Protein AF-A0A7S3TQZ7-F1 (afdb_monomer_lite)

Structure (mmCIF, N/CA/C/O backbone):
data_AF-A0A7S3TQZ7-F1
#
_entry.id   AF-A0A7S3TQZ7-F1
#
loop_
_atom_site.group_PDB
_atom_site.id
_atom_site.type_symbol
_atom_site.label_atom_id
_atom_site.label_alt_id
_atom_site.label_comp_id
_atom_site.label_asym_id
_atom_site.label_entity_id
_atom_site.label_seq_id
_atom_site.pdbx_PDB_ins_code
_atom_site.Cartn_x
_atom_site.Cartn_y
_atom_site.Cartn_z
_atom_site.occupancy
_atom_site.B_iso_or_equiv
_atom_site.auth_seq_id
_atom_site.auth_comp_id
_atom_site.auth_asym_id
_atom_site.auth_atom_id
_atom_site.pdbx_PDB_model_num
ATOM 1 N N . PRO A 1 1 ? -41.020 37.780 -1.963 1.00 53.22 1 PRO A N 1
ATOM 2 C CA . PRO A 1 1 ? -39.863 37.002 -1.451 1.00 53.22 1 PRO A CA 1
ATOM 3 C C . PRO A 1 1 ? -40.362 35.713 -0.776 1.00 53.22 1 PRO A C 1
ATOM 5 O O . PRO A 1 1 ? -40.892 35.799 0.327 1.00 53.22 1 PRO A O 1
ATOM 8 N N . PRO A 1 2 ? -40.300 34.549 -1.444 1.00 41.66 2 PRO A N 1
ATOM 9 C CA . PRO A 1 2 ? -40.526 33.257 -0.800 1.00 41.66 2 PRO A CA 1
ATOM 10 C C . PRO A 1 2 ? -39.216 32.694 -0.195 1.00 41.66 2 PRO A C 1
ATOM 12 O O . PRO A 1 2 ? -38.139 33.222 -0.474 1.00 41.66 2 PRO A O 1
ATOM 15 N N . PRO A 1 3 ? -39.315 31.712 0.722 1.00 43.72 3 PRO A N 1
ATOM 16 C CA . PRO A 1 3 ? -38.581 31.721 1.987 1.00 43.72 3 PRO A CA 1
ATOM 17 C C . PRO A 1 3 ? -37.199 31.057 1.953 1.00 43.72 3 PRO A C 1
ATOM 19 O O . PRO A 1 3 ? -36.920 30.155 1.166 1.00 43.72 3 PRO A O 1
ATOM 22 N N . ALA A 1 4 ? -36.372 31.485 2.910 1.00 50.41 4 ALA A N 1
ATOM 23 C CA . ALA A 1 4 ? -35.033 31.021 3.276 1.00 50.41 4 ALA A CA 1
ATOM 24 C C . ALA A 1 4 ? -34.961 29.556 3.779 1.00 50.41 4 ALA A C 1
ATOM 26 O O . ALA A 1 4 ? -34.276 29.260 4.752 1.00 50.41 4 ALA A O 1
ATOM 27 N N . ALA A 1 5 ? -35.668 28.630 3.127 1.00 45.94 5 ALA A N 1
ATOM 28 C CA . ALA A 1 5 ? -35.746 27.215 3.503 1.00 45.94 5 ALA A CA 1
ATOM 29 C C . ALA A 1 5 ? -35.047 26.270 2.505 1.00 45.94 5 ALA A C 1
ATOM 31 O O . ALA A 1 5 ? -35.006 25.066 2.726 1.00 45.94 5 ALA A O 1
ATOM 32 N N . ALA A 1 6 ? -34.468 26.795 1.421 1.00 44.34 6 ALA A N 1
ATOM 3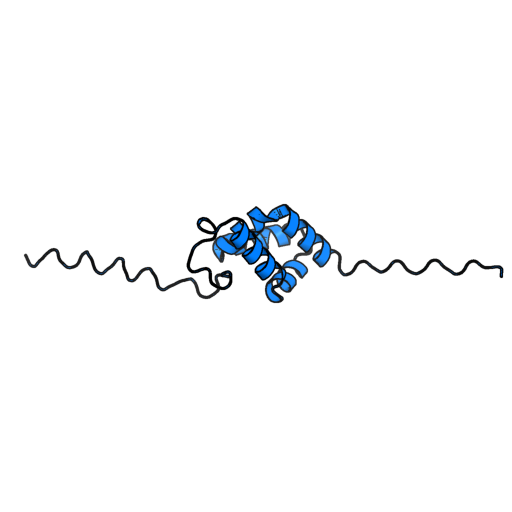3 C CA . ALA A 1 6 ? -33.809 25.987 0.389 1.00 44.34 6 ALA A CA 1
ATOM 34 C C . ALA A 1 6 ? -32.286 25.829 0.581 1.00 44.34 6 ALA A C 1
ATOM 36 O O . ALA A 1 6 ? -31.621 25.249 -0.269 1.00 44.34 6 ALA A O 1
ATOM 37 N N . ALA A 1 7 ? -31.717 26.339 1.680 1.00 46.41 7 ALA A N 1
ATOM 38 C CA . ALA A 1 7 ? -30.271 26.289 1.929 1.00 46.41 7 ALA A CA 1
ATOM 39 C C . ALA A 1 7 ? -29.817 25.092 2.789 1.00 46.41 7 ALA A C 1
ATOM 41 O O . ALA A 1 7 ? -28.619 24.875 2.934 1.00 46.41 7 ALA A O 1
ATOM 42 N N . ALA A 1 8 ? -30.741 24.302 3.348 1.00 45.03 8 ALA A N 1
ATOM 43 C CA . ALA A 1 8 ? -30.398 23.205 4.261 1.00 45.03 8 ALA A CA 1
ATOM 44 C C . ALA A 1 8 ? -30.345 21.814 3.599 1.00 45.03 8 ALA A C 1
ATOM 46 O O . ALA A 1 8 ? -29.809 20.887 4.191 1.00 45.03 8 ALA A O 1
ATOM 47 N N . ALA A 1 9 ? -30.853 21.654 2.372 1.00 39.66 9 ALA A N 1
ATOM 48 C CA . ALA A 1 9 ? -30.985 20.338 1.731 1.00 39.66 9 ALA A CA 1
ATOM 49 C C . ALA A 1 9 ? -29.836 19.968 0.769 1.00 39.66 9 ALA A C 1
ATOM 51 O O . ALA A 1 9 ? -29.870 18.905 0.159 1.00 39.66 9 ALA A O 1
ATOM 52 N N . ALA A 1 10 ? -28.817 20.821 0.611 1.00 41.84 10 ALA A N 1
ATOM 53 C CA . ALA A 1 10 ? -27.741 20.606 -0.366 1.00 41.84 10 ALA A CA 1
ATOM 54 C C . ALA A 1 10 ? -26.420 20.081 0.231 1.00 41.84 10 ALA A C 1
ATOM 56 O O . ALA A 1 10 ? -25.482 19.830 -0.518 1.00 41.84 10 ALA A O 1
ATOM 57 N N . VAL A 1 11 ? -26.327 19.892 1.553 1.00 45.81 11 VAL A N 1
ATOM 58 C CA . VAL A 1 11 ? -25.102 19.376 2.202 1.00 45.81 11 VAL A CA 1
ATOM 59 C C . VAL A 1 11 ? -25.186 17.870 2.503 1.00 45.81 11 VAL A C 1
ATOM 61 O O . VAL A 1 11 ? -24.159 17.233 2.709 1.00 45.81 11 VAL A O 1
ATOM 64 N N . GLU A 1 12 ? -26.373 17.255 2.428 1.00 41.25 12 GLU A N 1
ATOM 65 C CA . GLU A 1 12 ? -26.539 15.798 2.604 1.00 41.25 12 GLU A CA 1
ATOM 66 C C . GLU A 1 12 ? -26.326 14.973 1.319 1.00 41.25 12 GLU A C 1
ATOM 68 O O . GLU A 1 12 ? -26.137 13.764 1.395 1.00 41.25 12 GLU A O 1
ATOM 73 N N . ALA A 1 13 ? -26.263 15.600 0.139 1.00 39.31 13 ALA A N 1
ATOM 74 C CA . ALA A 1 13 ? -26.064 14.896 -1.136 1.00 39.31 13 ALA A CA 1
ATOM 75 C C . ALA A 1 13 ? -24.597 14.834 -1.610 1.00 39.31 13 ALA A C 1
ATOM 77 O O . ALA A 1 13 ? -24.319 14.299 -2.679 1.00 39.31 13 ALA A O 1
ATOM 78 N N . ALA A 1 14 ? -23.644 15.345 -0.824 1.00 40.62 14 ALA A N 1
ATOM 79 C CA . ALA A 1 14 ? -22.206 15.220 -1.102 1.00 40.62 14 ALA A CA 1
ATOM 80 C C . ALA A 1 14 ? -21.555 14.036 -0.353 1.00 40.62 14 ALA A C 1
ATOM 82 O O . ALA A 1 14 ? -20.335 13.978 -0.220 1.00 40.62 14 ALA A O 1
ATOM 83 N N . SER A 1 15 ? -22.364 13.100 0.159 1.00 41.25 15 SER A N 1
ATOM 84 C CA . SER A 1 15 ? -21.908 11.913 0.900 1.00 41.25 15 SER A CA 1
ATOM 85 C C . SER A 1 15 ? -22.085 10.596 0.129 1.00 41.25 15 SER A C 1
ATOM 87 O O . SER A 1 15 ? -22.015 9.517 0.704 1.00 41.25 15 SER A O 1
ATOM 89 N N . SER A 1 16 ? -22.339 10.644 -1.181 1.00 39.62 16 SER A N 1
ATOM 90 C CA . SER A 1 16 ? -22.500 9.436 -2.006 1.00 39.62 16 SER A CA 1
ATOM 91 C C . SER A 1 16 ? -21.946 9.642 -3.408 1.00 39.62 16 SER A C 1
ATOM 93 O O . SER A 1 16 ? -22.649 9.589 -4.407 1.00 39.62 16 SER A O 1
ATOM 95 N N . ALA A 1 17 ? -20.652 9.909 -3.455 1.00 40.69 17 ALA A N 1
ATOM 96 C CA . ALA A 1 17 ? -19.796 9.520 -4.561 1.00 40.69 17 ALA A CA 1
ATOM 97 C C . ALA A 1 17 ? -18.421 9.284 -3.935 1.00 40.69 17 ALA A C 1
ATOM 99 O O . ALA A 1 17 ? -17.479 10.043 -4.152 1.00 40.69 17 ALA A O 1
ATOM 100 N N . GLU A 1 18 ? -18.330 8.289 -3.042 1.00 45.25 18 GLU A N 1
ATOM 101 C CA . GLU A 1 18 ? -17.019 7.688 -2.804 1.00 45.25 18 GLU A CA 1
ATOM 102 C C . GLU A 1 18 ? -16.536 7.239 -4.189 1.00 45.25 18 GLU A C 1
ATOM 104 O O . GLU A 1 18 ? -17.302 6.552 -4.870 1.00 45.25 18 GLU A O 1
ATOM 109 N N . PRO A 1 19 ? -15.367 7.698 -4.671 1.00 47.22 19 PRO A N 1
ATOM 110 C CA . PRO A 1 19 ? -14.888 7.304 -5.985 1.00 47.22 19 PRO A CA 1
ATOM 111 C C . PRO A 1 19 ? -14.817 5.778 -6.004 1.00 47.22 19 PRO A C 1
ATOM 113 O O . PRO A 1 19 ? -14.078 5.176 -5.222 1.00 47.22 19 PRO A O 1
ATOM 116 N N . GLU A 1 20 ? -15.672 5.167 -6.824 1.00 42.22 20 GLU A N 1
ATOM 117 C CA . GLU A 1 20 ? -15.742 3.723 -7.017 1.00 42.22 20 GLU A CA 1
ATOM 118 C C . GLU A 1 20 ? -14.340 3.246 -7.416 1.00 42.22 20 GLU A C 1
ATOM 120 O O . GLU A 1 20 ? -13.864 3.553 -8.504 1.00 42.22 20 GLU A O 1
ATOM 125 N N . GLY A 1 21 ? -13.634 2.590 -6.491 1.00 55.78 21 GLY A N 1
ATOM 126 C CA . GLY A 1 21 ? -12.230 2.200 -6.669 1.00 55.78 21 GLY A CA 1
ATOM 127 C C . GLY A 1 21 ? -11.307 2.553 -5.502 1.00 55.78 21 GLY A C 1
ATOM 128 O O . GLY A 1 21 ? -10.215 1.997 -5.420 1.00 55.78 21 GLY A O 1
ATOM 129 N N . ARG A 1 22 ? -11.739 3.408 -4.562 1.00 68.62 22 ARG A N 1
ATOM 130 C CA . ARG A 1 22 ? -10.952 3.703 -3.357 1.00 68.62 22 ARG A CA 1
ATOM 131 C C . ARG A 1 22 ? -10.962 2.501 -2.405 1.00 68.62 22 ARG A C 1
ATOM 133 O O . ARG A 1 22 ? -12.003 2.126 -1.865 1.00 68.62 22 ARG A O 1
ATOM 140 N N . TRP A 1 23 ? -9.801 1.892 -2.209 1.00 74.50 23 TRP A N 1
ATOM 141 C CA . TRP A 1 23 ? -9.556 0.837 -1.242 1.00 74.50 23 TRP A CA 1
ATOM 142 C C . TRP A 1 23 ? -9.954 1.315 0.155 1.00 74.50 23 TRP A C 1
ATOM 144 O O . TRP A 1 23 ? -9.455 2.321 0.666 1.00 74.50 23 TRP A O 1
ATOM 154 N N . ARG A 1 24 ? -10.861 0.569 0.789 1.00 73.06 24 ARG A N 1
ATOM 155 C CA . ARG A 1 24 ? -11.243 0.783 2.184 1.00 73.06 24 ARG A CA 1
ATOM 156 C C . ARG A 1 24 ? -10.980 -0.480 2.998 1.00 73.06 24 ARG A C 1
ATOM 158 O O . ARG A 1 24 ? -11.327 -1.565 2.531 1.00 73.06 24 ARG A O 1
ATOM 165 N N . PRO A 1 25 ? -10.430 -0.345 4.216 1.00 70.50 25 PRO A N 1
ATOM 166 C CA . PRO A 1 25 ? -10.356 -1.461 5.150 1.00 70.50 25 PRO A CA 1
ATOM 167 C C . PRO A 1 25 ? -11.759 -2.000 5.450 1.00 70.50 25 PRO A C 1
ATOM 169 O O . PRO A 1 25 ? -12.720 -1.222 5.528 1.00 70.50 25 PRO A O 1
ATOM 172 N N . GLU A 1 26 ? -11.897 -3.310 5.654 1.00 67.44 26 GLU A N 1
ATOM 173 C CA . GLU A 1 26 ? -13.200 -3.911 5.917 1.00 67.44 26 GLU A CA 1
ATOM 174 C C . GLU A 1 26 ? -13.802 -3.338 7.216 1.00 67.44 26 GLU A C 1
ATOM 176 O O . GLU A 1 26 ? -13.230 -3.414 8.304 1.00 67.44 26 GLU A O 1
ATOM 181 N N . GLY A 1 27 ? -14.971 -2.699 7.102 1.00 59.16 27 GLY A N 1
ATOM 182 C CA . GLY A 1 27 ? -15.651 -2.046 8.227 1.00 59.16 27 GLY A CA 1
ATOM 183 C C . GLY A 1 27 ? -15.243 -0.591 8.497 1.00 59.16 27 GLY A C 1
ATOM 184 O O . GLY A 1 27 ? -15.846 0.053 9.363 1.00 59.16 27 GLY A O 1
ATOM 185 N N . ALA A 1 28 ? -14.303 -0.022 7.735 1.00 59.06 28 ALA A N 1
ATOM 186 C CA . ALA A 1 28 ? -13.938 1.386 7.845 1.00 59.06 28 ALA A CA 1
ATOM 187 C C . ALA A 1 28 ? -15.021 2.295 7.235 1.00 59.06 28 ALA A C 1
ATOM 189 O O . ALA A 1 28 ? -14.979 2.699 6.076 1.00 59.06 28 ALA A O 1
ATOM 190 N N . LYS A 1 29 ? -15.996 2.681 8.064 1.00 60.84 29 LYS A N 1
ATOM 191 C CA . LYS A 1 29 ? -16.930 3.792 7.778 1.00 60.84 29 LYS A CA 1
ATOM 192 C C . LYS A 1 29 ? -16.295 5.173 8.008 1.00 60.84 29 LYS A C 1
ATOM 194 O O . LYS A 1 29 ? -16.982 6.190 7.967 1.00 60.84 29 LYS A O 1
ATOM 199 N N . ARG A 1 30 ? -15.010 5.207 8.367 1.00 67.50 30 ARG A N 1
ATOM 200 C CA . ARG A 1 30 ? -14.266 6.380 8.836 1.00 67.50 30 ARG A CA 1
ATOM 201 C C . ARG A 1 30 ? -12.898 6.441 8.158 1.00 67.50 30 ARG A C 1
ATOM 203 O O . ARG A 1 30 ? -12.353 5.384 7.852 1.00 67.50 30 ARG A O 1
ATOM 210 N N . PRO A 1 31 ? -12.338 7.648 7.969 1.00 73.06 31 PRO A N 1
ATOM 211 C CA . PRO A 1 31 ? -11.001 7.800 7.410 1.00 73.06 31 PRO A CA 1
ATOM 212 C C . PRO A 1 31 ? -9.939 7.210 8.346 1.00 73.06 31 PRO A C 1
ATOM 214 O O . PRO A 1 31 ? -10.112 7.228 9.569 1.00 73.06 31 PRO A O 1
ATOM 217 N N . LEU A 1 32 ? -8.802 6.780 7.791 1.00 78.00 32 LEU A N 1
ATOM 218 C CA . LEU A 1 32 ? -7.641 6.256 8.529 1.00 78.00 32 LEU A CA 1
ATOM 219 C C . LEU A 1 32 ? -7.189 7.197 9.652 1.00 78.00 32 LEU A C 1
ATOM 221 O O . LEU A 1 32 ? -6.792 6.748 10.721 1.00 78.00 32 LEU A O 1
ATOM 225 N N . SER A 1 33 ? -7.308 8.510 9.441 1.00 74.88 33 SER A N 1
ATOM 226 C CA . SER A 1 33 ? -6.988 9.545 10.435 1.00 74.88 33 SER A CA 1
ATOM 227 C C . SER A 1 33 ? -7.835 9.474 11.712 1.00 74.88 33 SER A C 1
ATOM 229 O O . SER A 1 33 ? -7.488 10.101 12.708 1.00 74.88 33 SER A O 1
ATOM 231 N N . SER A 1 34 ? -8.971 8.775 11.681 1.00 79.12 34 SER A N 1
ATOM 232 C CA . SER A 1 34 ? -9.878 8.577 12.818 1.00 79.12 34 SER A CA 1
ATOM 233 C C . SER A 1 34 ? -9.844 7.154 13.381 1.00 79.12 34 SER A C 1
ATOM 235 O O . SER A 1 34 ? -10.590 6.869 14.318 1.00 79.12 34 SER A O 1
ATOM 237 N N . LEU A 1 35 ? -9.019 6.270 12.817 1.00 80.69 35 LEU A N 1
ATOM 238 C CA . LEU A 1 35 ? -8.828 4.911 13.310 1.00 80.69 35 LEU A CA 1
ATOM 239 C C . LEU A 1 35 ? -7.789 4.882 14.436 1.00 80.69 35 LEU A C 1
ATOM 241 O O . LEU A 1 35 ? -6.846 5.675 14.476 1.00 80.69 35 LEU A O 1
ATOM 245 N N . SER A 1 36 ? -7.949 3.939 15.359 1.00 86.56 36 SER A N 1
ATOM 246 C CA . SER A 1 36 ? -6.937 3.644 16.372 1.00 86.56 36 SER A CA 1
ATOM 247 C C . SER A 1 36 ? -5.709 2.964 15.755 1.00 86.56 36 SER A C 1
ATOM 249 O O . SER A 1 36 ? -5.783 2.365 14.686 1.00 86.56 36 SER A O 1
ATOM 251 N N . LEU A 1 37 ? -4.567 2.980 16.454 1.00 84.62 37 LEU A N 1
ATOM 252 C CA . LEU A 1 37 ? -3.348 2.293 15.992 1.00 84.62 37 LEU A CA 1
ATOM 253 C C . LEU A 1 37 ? -3.573 0.797 15.707 1.00 84.62 37 LEU A C 1
ATOM 255 O O . LEU A 1 37 ? -2.961 0.251 14.793 1.00 84.62 37 LEU A O 1
ATOM 259 N N . LEU A 1 38 ? -4.448 0.136 16.474 1.00 87.38 38 LEU A N 1
ATOM 260 C CA . LEU A 1 38 ? -4.807 -1.268 16.253 1.00 87.38 38 LEU A CA 1
ATOM 261 C C . LEU A 1 38 ? -5.596 -1.452 14.954 1.00 87.38 38 LEU A C 1
ATOM 263 O O . LEU A 1 38 ? -5.327 -2.388 14.207 1.00 87.38 38 LEU A O 1
ATOM 267 N N . GLU A 1 39 ? -6.535 -0.554 14.667 1.00 86.88 39 GLU A N 1
ATOM 268 C CA . GLU A 1 39 ? -7.315 -0.573 13.428 1.00 86.88 39 GLU A CA 1
ATOM 269 C C . GLU A 1 39 ? -6.457 -0.222 12.212 1.00 86.88 39 GLU A C 1
ATOM 271 O O . GLU A 1 39 ? -6.569 -0.880 11.186 1.00 86.88 39 GLU A O 1
ATOM 276 N N . VAL A 1 40 ? -5.547 0.750 12.335 1.00 86.94 40 VAL A N 1
ATOM 277 C CA . VAL A 1 40 ? -4.560 1.074 11.292 1.00 86.94 40 VAL A CA 1
ATOM 278 C C . VAL A 1 40 ? -3.676 -0.137 11.001 1.00 86.94 40 VAL A C 1
ATOM 280 O O . VAL A 1 40 ? -3.463 -0.484 9.843 1.00 86.94 40 VAL A O 1
ATOM 283 N N . ARG A 1 41 ? -3.200 -0.829 12.041 1.00 87.31 41 ARG A N 1
ATOM 284 C CA . ARG A 1 41 ? -2.398 -2.040 11.861 1.00 87.31 41 ARG A CA 1
ATOM 285 C C . ARG A 1 41 ? -3.198 -3.157 11.186 1.00 87.31 41 ARG A C 1
ATOM 287 O O . ARG A 1 41 ? -2.685 -3.781 10.267 1.00 87.31 41 ARG A O 1
ATOM 294 N N . ARG A 1 42 ? -4.454 -3.373 11.589 1.00 89.12 42 ARG A N 1
ATOM 295 C CA . ARG A 1 42 ? -5.341 -4.358 10.954 1.00 89.12 42 ARG A CA 1
ATOM 296 C C . ARG A 1 42 ? -5.595 -4.023 9.482 1.00 89.12 42 ARG A C 1
ATOM 298 O O . ARG A 1 42 ? -5.472 -4.901 8.640 1.00 89.12 42 ARG A O 1
ATOM 305 N N . ALA A 1 43 ? -5.849 -2.753 9.179 1.00 89.31 43 ALA A N 1
ATOM 306 C CA . ALA A 1 43 ? -5.989 -2.265 7.814 1.00 89.31 43 ALA A CA 1
ATOM 307 C C . ALA A 1 43 ? -4.727 -2.540 6.980 1.00 89.31 43 ALA A C 1
ATOM 309 O O . ALA A 1 43 ? -4.831 -2.934 5.822 1.00 89.31 43 ALA A O 1
ATOM 310 N N . TRP A 1 44 ? -3.534 -2.371 7.564 1.00 90.56 44 TRP A N 1
ATOM 311 C CA . TRP A 1 44 ? -2.279 -2.751 6.911 1.00 90.56 44 TRP A CA 1
ATOM 312 C C . TRP A 1 44 ? -2.194 -4.261 6.663 1.00 90.56 44 TRP A C 1
ATOM 314 O O . TRP A 1 44 ? -1.853 -4.659 5.556 1.00 90.56 44 TRP A O 1
ATOM 324 N N . GLU A 1 45 ? -2.533 -5.094 7.650 1.00 90.50 45 GLU A N 1
ATOM 325 C CA . GLU A 1 45 ? -2.532 -6.560 7.514 1.00 90.50 45 GLU A CA 1
ATOM 326 C C . GLU A 1 45 ? -3.508 -7.031 6.412 1.00 90.50 45 GLU A C 1
ATOM 328 O O . GLU A 1 45 ? -3.176 -7.921 5.630 1.00 90.50 45 GLU A O 1
ATOM 333 N N . GLU A 1 46 ? -4.674 -6.390 6.287 1.00 89.81 46 GLU A N 1
ATOM 334 C CA . GLU A 1 46 ? -5.631 -6.633 5.198 1.00 89.81 46 GLU A CA 1
ATOM 335 C C . GLU A 1 46 ? -5.086 -6.190 3.833 1.00 89.81 46 GLU A C 1
ATOM 337 O O . GLU A 1 46 ? -5.189 -6.930 2.854 1.00 89.81 46 GLU A O 1
ATOM 342 N N . LEU A 1 47 ? -4.473 -5.002 3.761 1.00 89.38 47 LEU A N 1
ATOM 343 C CA . LEU A 1 47 ? -3.875 -4.486 2.529 1.00 89.38 47 LEU A CA 1
ATOM 344 C C . LEU A 1 47 ? -2.717 -5.373 2.057 1.00 89.38 47 LEU A C 1
ATOM 346 O O . LEU A 1 47 ? -2.680 -5.775 0.899 1.00 89.38 47 LEU A O 1
ATOM 350 N N . GLU A 1 48 ? -1.786 -5.701 2.953 1.00 88.38 48 GLU A N 1
ATOM 351 C CA . GLU A 1 48 ? -0.627 -6.558 2.683 1.00 88.38 48 GLU A CA 1
ATOM 352 C C . GLU A 1 48 ? -1.038 -7.986 2.293 1.00 88.38 48 GLU A C 1
ATOM 354 O O . GLU A 1 48 ? -0.353 -8.634 1.492 1.00 88.38 48 GLU A O 1
ATOM 359 N N . GLY A 1 49 ? -2.147 -8.474 2.852 1.00 85.94 49 GLY A N 1
ATOM 360 C CA . GLY A 1 49 ? -2.749 -9.760 2.514 1.00 85.94 49 GLY A CA 1
ATOM 361 C C . GLY A 1 49 ? -3.517 -9.768 1.189 1.00 85.94 49 GLY A C 1
ATOM 362 O O . GLY A 1 49 ? -3.806 -10.847 0.671 1.00 85.94 49 GLY A O 1
ATOM 363 N N . SER A 1 50 ? -3.829 -8.600 0.618 1.00 88.12 50 SER A N 1
ATOM 364 C CA . SER A 1 50 ? -4.593 -8.500 -0.625 1.00 88.12 50 SER A CA 1
ATOM 365 C C . SER A 1 50 ? -3.784 -8.985 -1.830 1.00 88.12 50 SER A C 1
ATOM 367 O O . SER A 1 50 ? -2.664 -8.529 -2.082 1.00 88.12 50 SER A O 1
ATOM 369 N N . ALA A 1 51 ? -4.365 -9.910 -2.599 1.00 87.00 51 ALA A N 1
ATOM 370 C CA . ALA A 1 51 ? -3.730 -10.484 -3.781 1.00 87.00 51 ALA A CA 1
ATOM 371 C C . ALA A 1 51 ? -3.444 -9.419 -4.849 1.00 87.00 51 ALA A C 1
ATOM 373 O O . ALA A 1 51 ? -2.334 -9.392 -5.380 1.00 87.00 51 ALA A O 1
ATOM 374 N N . ASP A 1 52 ? -4.398 -8.519 -5.102 1.00 86.81 52 ASP A N 1
ATOM 375 C CA . ASP A 1 52 ? -4.245 -7.406 -6.043 1.00 86.81 52 ASP A CA 1
ATOM 376 C C . ASP A 1 52 ? -3.106 -6.476 -5.621 1.00 86.81 52 ASP A C 1
ATOM 378 O O . ASP A 1 52 ? -2.194 -6.219 -6.402 1.00 86.81 52 ASP A O 1
ATOM 382 N N . PHE A 1 53 ? -3.065 -6.075 -4.346 1.00 88.38 53 PHE A N 1
ATOM 383 C CA . PHE A 1 53 ?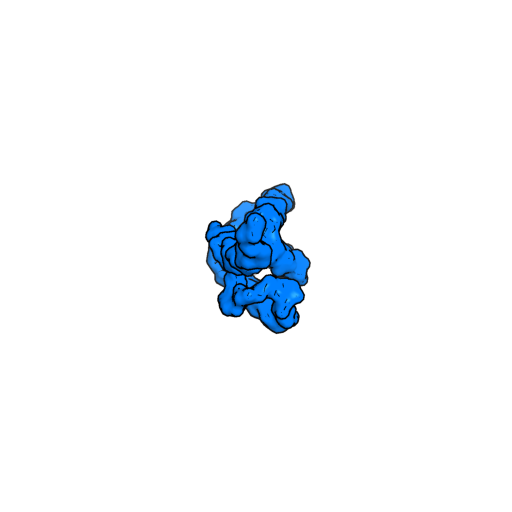 -1.998 -5.203 -3.851 1.00 88.38 53 PHE A CA 1
ATOM 384 C C . PHE A 1 53 ? -0.616 -5.855 -3.963 1.00 88.38 53 PHE A C 1
ATOM 386 O O . PHE A 1 53 ? 0.345 -5.214 -4.388 1.00 88.38 53 PHE A O 1
ATOM 393 N N . ARG A 1 54 ? -0.487 -7.140 -3.614 1.00 88.81 54 ARG A N 1
ATOM 394 C CA . ARG A 1 54 ? 0.782 -7.865 -3.780 1.00 88.81 54 ARG A CA 1
ATOM 395 C C . ARG A 1 54 ? 1.158 -8.019 -5.253 1.00 88.81 54 ARG A C 1
ATOM 397 O O . ARG A 1 54 ? 2.348 -7.962 -5.566 1.00 88.81 54 ARG A O 1
ATOM 404 N N . ALA A 1 55 ? 0.185 -8.215 -6.144 1.00 89.00 55 ALA A N 1
ATOM 405 C CA . ALA A 1 55 ? 0.423 -8.276 -7.581 1.00 89.00 55 ALA A CA 1
ATOM 406 C C . ALA A 1 55 ? 0.959 -6.934 -8.099 1.00 89.00 55 ALA A C 1
ATOM 408 O O . ALA A 1 55 ? 2.034 -6.926 -8.699 1.00 89.00 55 ALA A O 1
ATOM 409 N N . ASP A 1 56 ? 0.301 -5.819 -7.763 1.00 88.50 56 ASP A N 1
ATOM 410 C CA . ASP A 1 56 ? 0.746 -4.462 -8.102 1.00 88.50 56 ASP A CA 1
ATOM 411 C C . ASP A 1 56 ? 2.177 -4.214 -7.622 1.00 88.50 56 ASP A C 1
ATOM 413 O O . ASP A 1 56 ? 3.062 -3.885 -8.409 1.00 88.50 56 ASP A O 1
ATOM 417 N N . VAL A 1 57 ? 2.448 -4.459 -6.335 1.00 88.94 57 VAL A N 1
ATOM 418 C CA . VAL A 1 57 ? 3.773 -4.231 -5.740 1.00 88.94 57 VAL A CA 1
ATOM 419 C C . VAL A 1 57 ? 4.841 -5.141 -6.355 1.00 88.94 57 VAL A C 1
ATOM 421 O O . VAL A 1 57 ? 5.995 -4.730 -6.481 1.00 88.94 57 VAL A O 1
ATOM 424 N N . SER A 1 58 ? 4.486 -6.357 -6.783 1.00 88.88 58 SER A N 1
ATOM 425 C CA . SER A 1 58 ? 5.413 -7.258 -7.479 1.00 88.88 58 SER A CA 1
ATOM 426 C C . SER A 1 58 ? 5.769 -6.777 -8.889 1.00 88.88 58 SER A C 1
ATOM 428 O O . SER A 1 58 ? 6.843 -7.113 -9.397 1.00 88.88 58 SER A O 1
ATOM 430 N N . LEU A 1 59 ? 4.918 -5.980 -9.536 1.00 88.31 59 LEU A N 1
ATOM 431 C CA . LEU A 1 59 ? 5.239 -5.378 -10.831 1.00 88.31 59 LEU A CA 1
ATOM 432 C C . LEU A 1 59 ? 6.258 -4.242 -10.695 1.00 88.31 59 LEU A C 1
ATOM 434 O O . LEU A 1 59 ? 7.036 -4.024 -11.622 1.00 88.31 59 LEU A O 1
ATOM 438 N N . LEU A 1 60 ? 6.320 -3.583 -9.534 1.00 89.75 60 LEU A N 1
ATOM 439 C CA . LEU A 1 60 ? 7.234 -2.472 -9.263 1.00 89.75 60 LEU A CA 1
ATOM 440 C C . LEU A 1 60 ? 8.678 -2.978 -9.127 1.00 89.75 60 LEU A C 1
ATOM 442 O O . LEU A 1 60 ? 9.131 -3.339 -8.044 1.00 89.75 60 LEU A O 1
ATOM 446 N N . ARG A 1 61 ? 9.453 -2.999 -10.215 1.00 85.62 61 ARG A N 1
ATOM 447 C CA . ARG A 1 61 ? 10.853 -3.488 -10.185 1.00 85.62 61 ARG A CA 1
ATOM 448 C C . ARG A 1 61 ? 11.890 -2.398 -9.955 1.00 85.62 61 ARG A C 1
ATOM 450 O O . ARG A 1 61 ? 13.018 -2.702 -9.572 1.00 85.62 61 ARG A O 1
ATOM 457 N N . THR A 1 62 ? 11.536 -1.139 -10.194 1.00 86.75 62 THR A N 1
ATOM 458 C CA . THR A 1 62 ? 12.464 -0.007 -10.102 1.00 86.75 62 THR A CA 1
ATOM 459 C C . THR A 1 62 ? 11.941 1.072 -9.166 1.00 86.75 62 THR A C 1
ATOM 461 O O . THR A 1 62 ? 10.738 1.207 -8.954 1.00 86.75 62 THR A O 1
ATOM 464 N N . ASP A 1 63 ? 12.858 1.889 -8.645 1.00 84.81 63 ASP A N 1
ATOM 465 C CA . ASP A 1 63 ? 12.515 3.046 -7.810 1.00 84.81 63 ASP A CA 1
ATOM 466 C C . ASP A 1 63 ? 11.641 4.059 -8.570 1.00 84.81 63 ASP A C 1
ATOM 468 O O . ASP A 1 63 ? 10.752 4.677 -7.995 1.00 84.81 63 ASP A O 1
ATOM 472 N N . GLN A 1 64 ? 11.831 4.183 -9.889 1.00 89.25 64 GLN A N 1
ATOM 473 C CA . GLN A 1 64 ? 10.987 5.029 -10.732 1.00 89.25 64 GLN A CA 1
ATOM 474 C C . GLN A 1 64 ? 9.546 4.510 -10.797 1.00 89.25 64 GLN A C 1
ATOM 476 O O . GLN A 1 64 ? 8.627 5.298 -10.609 1.00 89.25 64 GLN A O 1
ATOM 481 N N . GLN A 1 65 ? 9.345 3.204 -11.009 1.00 89.94 65 GLN A N 1
ATOM 482 C CA . GLN A 1 65 ? 8.004 2.605 -11.015 1.00 89.94 65 GLN A CA 1
ATOM 483 C C . GLN A 1 65 ? 7.333 2.747 -9.650 1.00 89.94 65 GLN A C 1
ATOM 485 O O . GLN A 1 65 ? 6.157 3.079 -9.581 1.00 89.94 65 GLN A O 1
ATOM 490 N N . LEU A 1 66 ? 8.096 2.570 -8.568 1.00 89.50 66 LEU A N 1
ATOM 491 C CA . LEU A 1 66 ? 7.606 2.785 -7.212 1.00 89.50 66 LEU A CA 1
ATOM 492 C C . LEU A 1 66 ? 7.122 4.225 -7.005 1.00 89.50 66 LEU A C 1
ATOM 494 O O . LEU A 1 66 ? 6.037 4.439 -6.477 1.00 89.50 66 LEU A O 1
ATOM 498 N N . ARG A 1 67 ? 7.903 5.221 -7.443 1.00 90.25 67 ARG A N 1
ATOM 499 C CA . ARG A 1 67 ? 7.511 6.635 -7.351 1.00 90.25 67 ARG A CA 1
ATOM 500 C C . ARG A 1 67 ? 6.274 6.943 -8.185 1.00 90.25 67 ARG A C 1
ATOM 502 O O . ARG A 1 67 ? 5.403 7.643 -7.686 1.00 90.25 67 ARG A O 1
ATOM 509 N N . THR A 1 68 ? 6.197 6.431 -9.414 1.00 92.06 68 THR A N 1
ATOM 510 C CA . THR A 1 68 ? 5.018 6.592 -10.277 1.00 92.06 68 THR A CA 1
ATOM 511 C C . THR A 1 68 ? 3.783 5.987 -9.621 1.00 92.06 68 THR A C 1
ATOM 513 O O . THR A 1 68 ? 2.801 6.695 -9.449 1.00 92.06 68 THR A O 1
ATOM 516 N N . TYR A 1 69 ? 3.875 4.752 -9.126 1.00 90.00 69 TYR A N 1
ATOM 517 C CA . TYR A 1 69 ? 2.780 4.098 -8.411 1.00 90.00 69 TYR A CA 1
ATOM 518 C C . TYR A 1 69 ? 2.314 4.904 -7.192 1.00 90.00 69 TYR A C 1
ATOM 520 O O . TYR A 1 69 ? 1.122 5.095 -6.998 1.00 90.00 69 TYR A O 1
ATOM 528 N N . LEU A 1 70 ? 3.237 5.430 -6.378 1.00 91.00 70 LEU A N 1
ATOM 529 C CA . LEU A 1 70 ? 2.875 6.254 -5.218 1.00 91.00 70 LEU A CA 1
ATOM 530 C C . LEU A 1 70 ? 2.258 7.608 -5.611 1.00 91.00 70 LEU A C 1
ATOM 532 O O . LEU A 1 70 ? 1.469 8.148 -4.836 1.00 91.00 70 LEU A O 1
ATOM 536 N N . LEU A 1 71 ? 2.627 8.162 -6.771 1.00 91.00 71 LEU A N 1
ATOM 537 C CA . LEU A 1 71 ? 2.041 9.388 -7.320 1.00 91.00 71 LEU A CA 1
ATOM 538 C C . LEU A 1 71 ? 0.620 9.143 -7.832 1.00 91.00 71 LEU A C 1
ATOM 540 O O . LEU A 1 71 ? -0.278 9.874 -7.433 1.00 91.00 71 LEU A O 1
ATOM 544 N N . GLU A 1 72 ? 0.407 8.101 -8.636 1.00 90.25 72 GLU A N 1
ATOM 545 C CA . GLU A 1 72 ? -0.929 7.721 -9.121 1.00 90.25 72 GLU A CA 1
ATOM 546 C C . GLU A 1 72 ? -1.851 7.401 -7.938 1.00 90.25 72 GLU A C 1
ATOM 548 O O . GLU A 1 72 ? -2.933 7.971 -7.795 1.00 90.25 72 GLU A O 1
ATOM 553 N N . LEU A 1 73 ? -1.337 6.637 -6.970 1.00 88.56 73 LEU A N 1
ATOM 554 C CA . LEU A 1 73 ? -2.056 6.319 -5.745 1.00 88.56 73 LEU A CA 1
ATOM 555 C C . LEU A 1 73 ? -2.397 7.559 -4.907 1.00 88.56 73 LEU A C 1
ATOM 557 O O . LEU A 1 73 ? -3.392 7.549 -4.194 1.00 88.56 73 LEU A O 1
ATOM 561 N N . HIS A 1 74 ? -1.608 8.634 -4.955 1.00 87.31 74 HIS A N 1
ATOM 562 C CA . HIS A 1 74 ? -1.951 9.871 -4.250 1.00 87.31 74 HIS A CA 1
ATOM 563 C C . HIS A 1 74 ? -3.235 10.504 -4.802 1.00 87.31 74 HIS A C 1
ATOM 565 O O . HIS A 1 74 ? -4.050 11.000 -4.016 1.00 87.31 74 HIS A O 1
ATOM 571 N N . GLU A 1 75 ? -3.397 10.479 -6.127 1.00 85.00 75 GLU A N 1
ATOM 572 C CA . GLU A 1 75 ? -4.532 11.065 -6.843 1.00 85.00 75 GLU A CA 1
ATOM 573 C C . GLU A 1 75 ? -5.775 10.171 -6.760 1.00 85.00 75 GLU A C 1
ATOM 575 O O . GLU A 1 75 ? -6.874 10.662 -6.498 1.00 85.00 75 GLU A O 1
ATOM 580 N N . GLU A 1 76 ? -5.598 8.858 -6.903 1.00 85.06 76 GLU A N 1
ATOM 581 C CA . GLU A 1 76 ? -6.688 7.880 -6.862 1.00 85.06 76 GLU A CA 1
ATOM 582 C C . GLU A 1 76 ? -7.128 7.577 -5.418 1.00 85.06 76 GLU A C 1
ATOM 584 O O . GLU A 1 76 ? -8.312 7.637 -5.058 1.00 85.06 76 GLU A O 1
ATOM 589 N N . ASP A 1 77 ? -6.160 7.301 -4.543 1.00 85.00 77 ASP A N 1
ATOM 590 C CA . ASP A 1 77 ? -6.396 6.708 -3.233 1.00 85.00 77 ASP A CA 1
ATOM 591 C C . ASP A 1 77 ? -5.430 7.203 -2.150 1.00 85.00 77 ASP A C 1
ATOM 593 O O . ASP A 1 77 ? -4.543 6.507 -1.634 1.00 85.00 77 ASP A O 1
ATOM 597 N N . SER A 1 78 ? -5.653 8.451 -1.753 1.00 84.00 78 SER A N 1
ATOM 598 C CA . SER A 1 78 ? -4.857 9.100 -0.718 1.00 84.00 78 SER A CA 1
ATOM 599 C C . SER A 1 78 ? -4.922 8.370 0.639 1.00 84.00 78 SER A C 1
ATOM 601 O O . SER A 1 78 ? -4.005 8.530 1.445 1.00 84.00 78 SER A O 1
ATOM 603 N N . GLU A 1 79 ? -5.960 7.561 0.910 1.00 85.88 79 GLU A N 1
ATOM 604 C CA . GLU A 1 79 ? -6.052 6.748 2.132 1.00 85.88 79 GLU A CA 1
ATOM 605 C C . GLU A 1 79 ? -5.104 5.543 2.055 1.00 85.88 79 GLU A C 1
ATOM 607 O O . GLU A 1 79 ? -4.264 5.368 2.943 1.00 85.88 79 GLU A O 1
ATOM 612 N N . LYS A 1 80 ? -5.143 4.765 0.967 1.00 87.62 80 LYS A N 1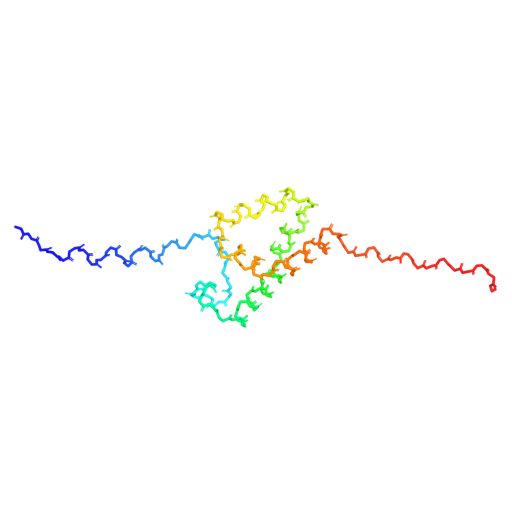
ATOM 613 C CA . LYS A 1 80 ? -4.201 3.656 0.739 1.00 87.62 80 LYS A CA 1
ATOM 614 C C . LYS A 1 80 ? -2.749 4.147 0.773 1.00 87.62 80 LYS A C 1
ATOM 616 O O . LYS A 1 80 ? -1.909 3.534 1.435 1.00 87.62 80 LYS A O 1
ATOM 621 N N . LEU A 1 81 ? -2.457 5.307 0.172 1.00 90.00 81 LEU A N 1
ATOM 622 C CA . LEU A 1 81 ? -1.134 5.933 0.266 1.00 90.00 81 LEU A CA 1
ATOM 623 C C . LEU A 1 81 ? -0.759 6.296 1.710 1.00 90.00 81 LEU A C 1
ATOM 625 O O . LEU A 1 81 ? 0.362 6.022 2.141 1.00 90.00 81 LEU A O 1
ATOM 629 N N . ARG A 1 82 ? -1.674 6.903 2.476 1.00 88.31 82 ARG A N 1
ATOM 630 C CA . ARG A 1 82 ? -1.441 7.263 3.885 1.00 88.31 82 ARG A CA 1
ATOM 631 C C . ARG A 1 82 ? -1.073 6.033 4.712 1.00 88.31 82 ARG A C 1
ATOM 633 O O . ARG A 1 82 ? -0.148 6.102 5.520 1.00 88.31 82 ARG A O 1
ATOM 640 N N . LEU A 1 83 ? -1.766 4.917 4.498 1.00 89.94 83 LEU A N 1
ATOM 641 C CA . LEU A 1 83 ? -1.490 3.659 5.185 1.00 89.94 83 LEU A CA 1
ATOM 642 C C . LEU A 1 83 ? -0.099 3.115 4.835 1.00 89.94 83 LEU A C 1
ATOM 644 O O . LEU A 1 83 ? 0.666 2.766 5.733 1.00 89.94 83 LEU A O 1
ATOM 648 N N . ILE A 1 84 ? 0.263 3.135 3.548 1.00 91.38 84 ILE A N 1
ATOM 649 C CA . IL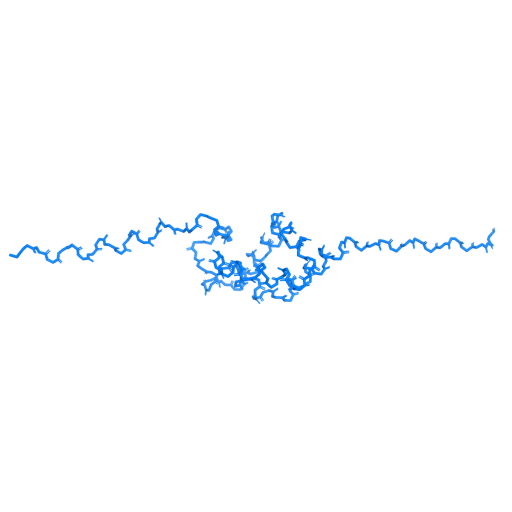E A 1 84 ? 1.606 2.766 3.081 1.00 91.38 84 ILE A CA 1
ATOM 650 C C . ILE A 1 84 ? 2.676 3.665 3.710 1.00 91.38 84 ILE A C 1
ATOM 652 O O . ILE A 1 84 ? 3.712 3.166 4.137 1.00 91.38 84 ILE A O 1
ATOM 656 N N . GLN A 1 85 ? 2.439 4.976 3.813 1.00 90.38 85 GLN A N 1
ATOM 657 C CA . GLN A 1 85 ? 3.383 5.913 4.432 1.00 90.38 85 GLN A CA 1
ATOM 658 C C . GLN A 1 85 ? 3.554 5.665 5.937 1.00 90.38 85 GLN A C 1
ATOM 660 O O . GLN A 1 85 ? 4.679 5.695 6.435 1.00 90.38 85 GLN A O 1
ATOM 665 N N . LEU A 1 86 ? 2.467 5.378 6.661 1.00 90.00 86 LEU A N 1
ATOM 666 C CA . LEU A 1 86 ? 2.523 4.993 8.078 1.00 90.00 86 LEU A CA 1
ATOM 667 C C . LEU A 1 86 ? 3.313 3.690 8.280 1.00 90.00 86 LEU A C 1
ATOM 669 O O . LEU A 1 86 ? 4.040 3.553 9.263 1.00 90.00 86 LEU A O 1
ATOM 673 N N . HIS A 1 87 ? 3.219 2.770 7.320 1.00 91.31 87 HIS A N 1
ATOM 674 C CA . HIS A 1 87 ? 3.903 1.480 7.313 1.00 91.31 87 HIS A CA 1
ATOM 675 C C . HIS A 1 87 ? 5.084 1.432 6.328 1.00 91.31 87 HIS A C 1
ATOM 677 O O . HIS A 1 87 ? 5.438 0.361 5.838 1.00 91.31 87 HIS A O 1
ATOM 683 N N . ALA A 1 88 ? 5.754 2.563 6.066 1.00 89.44 88 ALA A N 1
ATOM 684 C CA . ALA A 1 88 ? 6.762 2.668 5.003 1.00 89.44 88 ALA A CA 1
ATOM 685 C C . ALA A 1 88 ? 7.901 1.642 5.133 1.00 89.44 88 ALA A C 1
ATOM 687 O O . ALA A 1 88 ? 8.383 1.110 4.135 1.00 89.44 88 ALA A O 1
ATOM 688 N N . ALA A 1 89 ? 8.313 1.318 6.363 1.00 88.94 89 ALA A N 1
ATOM 689 C CA . ALA A 1 89 ? 9.330 0.299 6.620 1.00 88.94 89 ALA A CA 1
ATOM 690 C C . ALA A 1 89 ? 8.855 -1.125 6.261 1.00 88.94 89 ALA A C 1
ATOM 692 O O . ALA A 1 89 ? 9.618 -1.903 5.679 1.00 88.94 89 ALA A O 1
ATOM 693 N N . ALA A 1 90 ? 7.600 -1.458 6.578 1.00 90.19 90 ALA A N 1
ATOM 694 C CA . ALA A 1 90 ? 6.991 -2.739 6.224 1.00 90.19 90 ALA A CA 1
ATOM 695 C C . ALA A 1 90 ? 6.758 -2.823 4.711 1.00 90.19 90 ALA A C 1
ATOM 697 O O . ALA A 1 90 ? 7.167 -3.796 4.084 1.00 90.19 90 ALA A O 1
ATOM 698 N N . PHE A 1 91 ? 6.239 -1.756 4.101 1.00 90.56 91 PHE A N 1
ATOM 699 C CA . PHE A 1 91 ? 6.072 -1.657 2.655 1.00 90.56 91 PHE A CA 1
ATOM 700 C C . PHE A 1 91 ? 7.395 -1.803 1.897 1.00 90.56 91 PHE A C 1
ATOM 702 O O . PHE A 1 91 ? 7.472 -2.575 0.952 1.00 90.56 91 PHE A O 1
ATOM 709 N N . ALA A 1 92 ? 8.467 -1.134 2.328 1.00 89.00 92 ALA A N 1
ATOM 710 C CA . ALA A 1 92 ? 9.783 -1.274 1.702 1.00 89.00 92 ALA A CA 1
ATOM 711 C C . ALA A 1 92 ? 10.378 -2.686 1.860 1.00 89.00 92 ALA A C 1
ATOM 713 O O . ALA A 1 92 ? 11.228 -3.091 1.063 1.00 89.00 92 ALA A O 1
ATOM 714 N N . SER A 1 93 ? 9.979 -3.421 2.901 1.00 89.44 93 SER A N 1
ATOM 715 C CA . SER A 1 93 ? 10.366 -4.823 3.097 1.00 89.44 93 SER A CA 1
ATOM 716 C C . SER A 1 93 ? 9.563 -5.741 2.174 1.00 89.44 93 SER A C 1
ATOM 718 O O . SER A 1 93 ? 10.163 -6.546 1.468 1.00 89.44 93 SER A O 1
ATOM 720 N N . LEU A 1 94 ? 8.244 -5.542 2.095 1.00 88.38 94 LEU A N 1
ATOM 721 C CA . LEU A 1 94 ? 7.342 -6.232 1.170 1.00 88.38 94 LEU A CA 1
ATOM 722 C C . LEU A 1 94 ? 7.755 -6.008 -0.290 1.00 88.38 94 LEU A C 1
ATOM 724 O O . LEU A 1 94 ? 7.880 -6.956 -1.057 1.00 88.38 94 LEU A O 1
ATOM 728 N N . HIS A 1 95 ? 8.024 -4.756 -0.666 1.00 88.44 95 HIS A N 1
ATOM 729 C CA . HIS A 1 95 ? 8.495 -4.393 -1.998 1.00 88.44 95 HIS A CA 1
ATOM 730 C C . HIS A 1 95 ? 9.807 -5.096 -2.320 1.00 88.44 95 HIS A C 1
ATOM 732 O O . HIS A 1 95 ? 9.910 -5.707 -3.374 1.00 88.44 95 HIS A O 1
ATOM 738 N N . ARG A 1 96 ? 10.781 -5.109 -1.402 1.00 86.06 96 ARG A N 1
ATOM 739 C CA . ARG A 1 96 ? 12.038 -5.844 -1.606 1.00 86.06 96 ARG A CA 1
ATOM 740 C C . ARG A 1 96 ? 11.843 -7.352 -1.706 1.00 86.06 96 ARG A C 1
ATOM 742 O O . ARG A 1 96 ? 12.500 -7.965 -2.542 1.00 86.06 96 ARG A O 1
ATOM 749 N N . GLU A 1 97 ? 10.971 -7.944 -0.896 1.00 86.81 97 GLU A N 1
ATOM 750 C CA . GLU A 1 97 ? 10.640 -9.372 -0.949 1.00 86.81 97 GLU A CA 1
ATOM 751 C C . GLU A 1 97 ? 10.015 -9.742 -2.304 1.00 86.81 97 GLU A C 1
ATOM 753 O O . GLU A 1 97 ? 10.495 -10.642 -2.993 1.00 86.81 97 GLU A O 1
ATOM 758 N N . LEU A 1 98 ? 9.000 -8.992 -2.738 1.00 85.06 98 LEU A N 1
ATOM 759 C CA . LEU A 1 98 ? 8.292 -9.225 -3.999 1.00 85.06 98 LEU A CA 1
ATOM 760 C C . LEU A 1 98 ? 9.153 -8.876 -5.226 1.00 85.06 98 LEU A C 1
ATOM 762 O O . LEU A 1 98 ? 9.110 -9.583 -6.241 1.00 85.06 98 LEU A O 1
ATOM 766 N N . ALA A 1 99 ? 9.969 -7.823 -5.134 1.00 80.44 99 ALA A N 1
ATOM 767 C CA . ALA A 1 99 ? 10.897 -7.402 -6.179 1.00 80.44 99 ALA A CA 1
ATOM 768 C C . ALA A 1 99 ? 12.083 -8.368 -6.325 1.00 80.44 99 ALA A C 1
ATOM 770 O O . ALA A 1 99 ? 12.563 -8.563 -7.442 1.00 80.44 99 ALA A O 1
ATOM 771 N N . SER A 1 100 ? 12.523 -9.007 -5.236 1.00 72.81 100 SER A N 1
ATOM 772 C CA . SER A 1 100 ? 13.619 -9.987 -5.267 1.00 72.81 100 SER A CA 1
ATOM 773 C C . SER A 1 100 ? 13.175 -11.380 -5.725 1.00 72.81 100 SER A C 1
ATOM 775 O O . SER A 1 100 ? 14.031 -12.221 -5.999 1.00 72.81 100 SER A O 1
ATOM 777 N N . GLY A 1 101 ? 11.864 -11.633 -5.846 1.00 59.56 101 GLY A N 1
ATOM 778 C CA . GLY A 1 101 ? 11.340 -12.981 -6.085 1.00 59.56 101 GLY A CA 1
ATOM 779 C C . GLY A 1 101 ? 11.632 -13.914 -4.898 1.00 59.56 101 GLY A C 1
ATOM 780 O O . GLY A 1 101 ? 12.293 -13.499 -3.942 1.00 59.56 101 GLY A O 1
ATOM 781 N N . PRO A 1 102 ? 11.147 -15.174 -4.903 1.00 53.09 102 PRO A N 1
ATOM 782 C CA . PRO A 1 102 ? 11.489 -16.107 -3.833 1.00 53.09 102 PRO A CA 1
ATOM 783 C C . PRO A 1 102 ? 13.014 -16.139 -3.697 1.00 53.09 102 PRO A C 1
ATOM 785 O O . PRO A 1 102 ? 13.691 -16.176 -4.732 1.00 53.09 102 PRO A O 1
ATOM 788 N N . PRO A 1 103 ? 13.580 -16.121 -2.471 1.00 45.34 103 PRO A N 1
ATOM 789 C CA . PRO A 1 103 ? 15.013 -16.285 -2.332 1.00 45.34 103 PRO A CA 1
ATOM 790 C C . PRO A 1 103 ? 15.346 -17.573 -3.071 1.00 45.34 103 PRO A C 1
ATOM 792 O O . PRO A 1 103 ? 14.800 -18.628 -2.735 1.00 45.34 103 PRO A O 1
ATOM 795 N N . LEU A 1 104 ? 16.172 -17.470 -4.118 1.00 48.06 104 LEU A N 1
ATOM 796 C CA . LEU A 1 104 ? 16.803 -18.619 -4.749 1.00 48.06 104 LEU A CA 1
ATOM 797 C C . LEU A 1 104 ? 17.324 -19.450 -3.585 1.00 48.06 104 LEU A C 1
ATOM 799 O O . LEU A 1 104 ? 18.270 -19.037 -2.908 1.00 48.06 104 LEU A O 1
ATOM 803 N N . ARG A 1 105 ? 16.634 -20.556 -3.270 1.00 48.03 105 ARG A N 1
ATOM 804 C CA . ARG A 1 105 ? 17.107 -21.522 -2.287 1.00 48.03 105 ARG A CA 1
ATOM 805 C C . ARG A 1 105 ? 18.522 -21.810 -2.745 1.00 48.03 105 ARG A C 1
ATOM 807 O O . ARG A 1 105 ? 18.696 -22.315 -3.854 1.00 48.03 105 ARG A O 1
ATOM 814 N N . LYS A 1 106 ? 19.513 -21.364 -1.964 1.00 47.19 106 LYS A N 1
ATOM 815 C CA . LYS A 1 106 ? 20.923 -21.579 -2.288 1.00 47.19 106 LYS A CA 1
ATOM 816 C C . LYS A 1 106 ? 21.047 -23.049 -2.693 1.00 47.19 106 LYS A C 1
ATOM 818 O O . LYS A 1 106 ? 20.510 -23.885 -1.957 1.00 47.19 106 LYS A O 1
ATOM 823 N N . PRO A 1 107 ? 21.657 -23.371 -3.848 1.00 57.22 107 PRO A N 1
ATOM 824 C CA . PRO A 1 107 ? 21.847 -24.763 -4.217 1.00 57.22 107 PRO A CA 1
ATOM 825 C C . PRO A 1 107 ? 22.516 -25.475 -3.032 1.00 57.22 107 PRO A C 1
ATOM 827 O O . PRO A 1 107 ? 23.391 -24.872 -2.395 1.00 57.22 107 PRO A O 1
ATOM 830 N N . PRO A 1 108 ? 22.066 -26.691 -2.666 1.00 63.56 108 PRO A N 1
ATOM 831 C CA . PRO A 1 108 ? 22.710 -27.445 -1.601 1.00 63.56 108 PRO A CA 1
ATOM 832 C C . PRO A 1 108 ? 24.216 -27.508 -1.894 1.00 63.56 108 PRO A C 1
ATOM 834 O O . PRO A 1 108 ? 24.596 -27.613 -3.066 1.00 63.56 108 PRO A O 1
ATOM 837 N N . PRO A 1 109 ? 25.083 -27.382 -0.871 1.00 69.38 109 PRO A N 1
ATOM 838 C CA . PRO A 1 109 ? 26.519 -27.483 -1.088 1.00 69.38 109 PRO A CA 1
ATOM 839 C C . PRO A 1 109 ? 26.817 -28.800 -1.824 1.00 69.38 109 PRO A C 1
ATOM 841 O O . PRO A 1 109 ? 26.179 -29.812 -1.514 1.00 69.38 109 PRO A O 1
ATOM 844 N N . PRO A 1 110 ? 27.733 -28.803 -2.810 1.00 73.25 110 PRO A N 1
ATOM 845 C CA . PRO A 1 110 ? 28.065 -30.024 -3.531 1.00 73.25 110 PRO A CA 1
ATOM 846 C C . PRO A 1 110 ? 28.510 -31.102 -2.529 1.00 73.25 110 PRO A C 1
ATOM 848 O O . PRO A 1 110 ? 29.184 -30.764 -1.546 1.00 73.25 110 PRO A O 1
ATOM 851 N N . PRO A 1 111 ? 28.143 -32.381 -2.742 1.00 72.44 111 PRO A N 1
ATOM 852 C CA . PRO A 1 111 ? 28.651 -33.462 -1.910 1.00 72.44 111 PRO A CA 1
ATOM 853 C C . PRO A 1 111 ? 30.181 -33.412 -1.938 1.00 72.44 111 PRO A C 1
ATOM 855 O O . PRO A 1 111 ? 30.790 -33.292 -3.004 1.00 72.44 111 PRO A O 1
ATOM 858 N N . ARG A 1 112 ? 30.808 -33.437 -0.757 1.00 68.75 112 ARG A N 1
ATOM 859 C CA . ARG A 1 112 ? 32.268 -33.527 -0.666 1.00 68.75 112 ARG A CA 1
ATOM 860 C C . ARG A 1 112 ? 32.694 -34.834 -1.348 1.00 68.75 112 ARG A C 1
ATOM 862 O O . ARG A 1 112 ? 32.118 -35.868 -1.016 1.00 68.75 112 ARG A O 1
ATOM 869 N N . PRO A 1 113 ? 33.668 -34.827 -2.272 1.00 59.81 113 PRO A N 1
ATOM 870 C CA . PRO A 1 113 ? 34.213 -3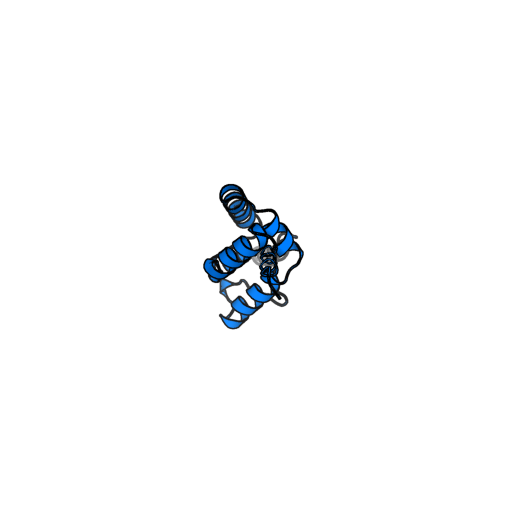6.074 -2.785 1.00 59.81 113 PRO A CA 1
ATOM 871 C C . PRO A 1 113 ? 35.069 -36.720 -1.687 1.00 59.81 113 PRO A C 1
ATOM 873 O O . PRO A 1 113 ? 36.015 -36.082 -1.223 1.00 59.81 113 PRO A O 1
ATOM 876 N N . GLY A 1 114 ? 34.757 -37.959 -1.291 1.00 63.00 114 GLY A N 1
ATOM 877 C CA . GLY A 1 114 ? 35.661 -38.796 -0.488 1.00 63.00 114 GLY A CA 1
ATOM 878 C C . GLY A 1 114 ? 35.074 -39.465 0.757 1.00 63.00 114 GLY A C 1
ATOM 879 O O . GLY A 1 114 ? 35.743 -39.461 1.789 1.00 63.00 114 GLY A O 1
ATOM 880 N N . GLU A 1 115 ? 33.874 -40.039 0.655 1.00 47.94 115 GLU A N 1
ATOM 881 C CA . GLU A 1 115 ? 33.512 -41.244 1.423 1.00 47.94 115 GLU A CA 1
ATOM 882 C C . GLU A 1 115 ? 33.636 -42.456 0.489 1.00 47.94 115 GLU A C 1
ATOM 884 O O . GLU A 1 115 ? 33.329 -42.279 -0.718 1.00 47.94 115 GLU A O 1
#

Organism: Emiliania huxleyi (NCBI:txid2903)

pLDDT: mean 74.05, std 18.17, range [39.31, 92.06]

Radius of gyration: 22.65 Å; chains: 1; bounding box: 76×78×27 Å

Sequence (115 aa):
PPPAAAAAAAVEAASSAEPEGRWRPEGAKRPLSSLSLLEVRRAWEELEGSADFRADVSLLRTDQQLRTYLLELHEEDSEKLRLIQLHAAAFASLHRELASGPPLRKPPPPPRPGE

Foldseek 3Di:
DDDPPPPPPPPVVVPPCPPVPADDQVPPPDAPVPDDPVSLVSSVVVLLPDPVNLVQLLVQQDPVSVVVVLVVCCVNYVRVSVSCVVVVVVSVVSSCDSNVDDPPPPPPPPPDPDD

Secondary structure (DSSP, 8-state):
---TTSSSSSSGGGSS---TT----TT--S-GGGS-HHHHHHHHHHHHH-HHHHHHHHH--SHHHHHHHHHH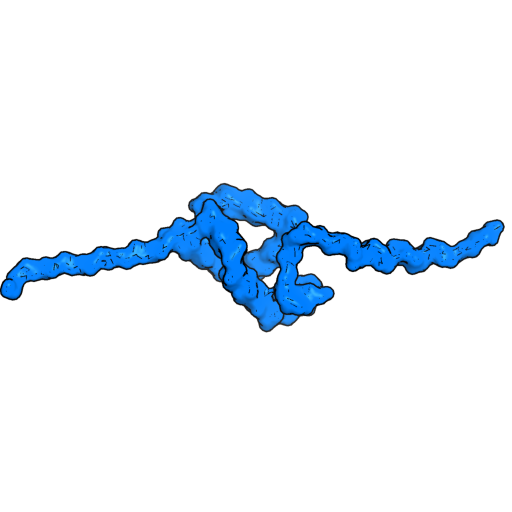HHHH-HHHHHHHHHTHHHHHHHHHHHHH-S----PPPPPPS--